Protein AF-A0A6L9LCW8-F1 (afdb_monomer_lite)

Organism: NCBI:txid1968276

Radius of gyration: 18.55 Å; chains: 1; bounding box: 23×37×72 Å

Foldseek 3Di:
DDDDDPDDDDDDDPPPQPVLLCLQLVLLVVDPPVCSVVLLVVLCVVVVHDSVLSVCSNRSPPPRDGDPVSSVCSNPDDDDPPDD

Structure (mmCIF, N/CA/C/O backbone):
data_AF-A0A6L9LCW8-F1
#
_entry.id   AF-A0A6L9LCW8-F1
#
loop_
_atom_site.group_PDB
_atom_site.id
_atom_site.type_symbol
_atom_site.label_atom_id
_atom_site.label_alt_id
_atom_site.label_comp_id
_atom_site.label_asym_id
_atom_site.label_entity_id
_atom_site.label_seq_id
_atom_site.pdbx_PDB_ins_code
_atom_site.Cartn_x
_atom_site.Cartn_y
_atom_site.Cartn_z
_atom_site.occupancy
_atom_site.B_iso_or_equiv
_atom_site.auth_seq_id
_atom_site.auth_comp_id
_atom_site.auth_asym_id
_atom_site.auth_atom_id
_atom_site.pdbx_PDB_model_num
ATOM 1 N N . MET A 1 1 ? 7.021 26.855 49.982 1.00 42.53 1 MET A N 1
ATOM 2 C CA . MET A 1 1 ? 7.425 25.656 49.220 1.00 42.53 1 MET A CA 1
ATOM 3 C C . MET A 1 1 ? 7.161 25.950 47.755 1.00 42.53 1 MET A C 1
ATOM 5 O O . MET A 1 1 ? 6.019 26.182 47.387 1.00 42.53 1 MET A O 1
ATOM 9 N N . VAL A 1 2 ? 8.230 26.108 46.975 1.00 42.66 2 VAL A N 1
ATOM 10 C CA . VAL A 1 2 ? 8.191 26.511 45.563 1.00 42.66 2 VAL A CA 1
ATOM 11 C C . VAL A 1 2 ? 7.847 25.281 44.728 1.00 42.66 2 VAL A C 1
ATOM 13 O O . VAL A 1 2 ? 8.656 24.362 44.627 1.00 42.66 2 VAL A O 1
ATOM 16 N N . GLY A 1 3 ? 6.635 25.248 44.171 1.00 48.66 3 GLY A N 1
ATOM 17 C CA . GLY A 1 3 ? 6.246 24.263 43.166 1.00 48.66 3 GLY A CA 1
ATOM 18 C C . GLY A 1 3 ? 6.991 24.554 41.867 1.00 48.66 3 GLY A C 1
ATOM 19 O O . GLY A 1 3 ? 6.814 25.618 41.274 1.00 48.66 3 GLY A O 1
ATOM 20 N N . GLN A 1 4 ? 7.874 23.639 41.470 1.00 51.81 4 GLN A N 1
ATOM 21 C CA . GLN A 1 4 ? 8.622 23.722 40.221 1.00 51.81 4 GLN A CA 1
ATOM 22 C C . GLN A 1 4 ? 7.669 23.750 39.022 1.00 51.81 4 GLN A C 1
ATOM 24 O O . GLN A 1 4 ? 6.778 22.914 38.887 1.00 51.81 4 GLN A O 1
ATOM 29 N N . LYS A 1 5 ? 7.898 24.735 38.152 1.00 52.75 5 LYS A N 1
ATOM 30 C CA . LYS A 1 5 ? 7.375 24.811 36.790 1.00 52.75 5 LYS A CA 1
ATOM 31 C C . LYS A 1 5 ? 7.946 23.636 35.992 1.00 52.75 5 LYS A C 1
ATOM 33 O O . LYS A 1 5 ? 9.162 23.545 35.856 1.00 52.75 5 LYS A O 1
ATOM 38 N N . LEU A 1 6 ? 7.087 22.786 35.442 1.00 53.88 6 LEU A N 1
ATOM 39 C CA . LEU A 1 6 ? 7.437 22.006 34.258 1.00 53.88 6 LEU A CA 1
ATOM 40 C C . LEU A 1 6 ? 6.986 22.823 33.052 1.00 53.88 6 LEU A C 1
ATOM 42 O O . LEU A 1 6 ? 5.802 22.911 32.734 1.00 53.88 6 LEU A O 1
ATOM 46 N N . ASP A 1 7 ? 7.966 23.508 32.478 1.00 45.22 7 ASP A N 1
ATOM 47 C CA . ASP A 1 7 ? 7.903 24.144 31.175 1.00 45.22 7 ASP A CA 1
ATOM 48 C C . ASP A 1 7 ? 7.760 23.035 30.122 1.00 45.22 7 ASP A C 1
ATOM 50 O O . ASP A 1 7 ? 8.639 22.185 29.989 1.00 45.22 7 ASP A O 1
ATOM 54 N N . VAL A 1 8 ? 6.618 22.982 29.435 1.00 52.31 8 VAL A N 1
ATOM 55 C CA . VAL A 1 8 ? 6.459 22.164 28.231 1.00 52.31 8 VAL A CA 1
ATOM 56 C C . VAL A 1 8 ? 6.028 23.094 27.105 1.00 52.31 8 VAL A C 1
ATOM 58 O O . VAL A 1 8 ? 4.850 23.367 26.888 1.00 52.31 8 VAL A O 1
ATOM 61 N N . SER A 1 9 ? 7.029 23.658 26.440 1.00 47.88 9 SER A N 1
ATOM 62 C CA . SER A 1 9 ? 6.881 24.380 25.179 1.00 47.88 9 SER A CA 1
ATOM 63 C C . SER A 1 9 ? 7.455 23.542 24.022 1.00 47.88 9 SER A C 1
ATOM 65 O O . SER A 1 9 ? 8.212 22.602 24.263 1.00 47.88 9 SER A O 1
ATOM 67 N N . PRO A 1 10 ? 7.002 23.787 22.778 1.00 54.38 10 PRO A N 1
ATOM 68 C CA . PRO A 1 10 ? 6.636 22.732 21.841 1.00 54.38 10 PRO A CA 1
ATOM 69 C C . PRO A 1 10 ? 7.652 22.573 20.706 1.00 54.38 10 PRO A C 1
ATOM 71 O O . PRO A 1 10 ? 7.731 23.411 19.813 1.00 54.38 10 PRO A O 1
ATOM 74 N N . GLU A 1 11 ? 8.383 21.463 20.668 1.00 46.53 11 GLU A N 1
ATOM 75 C CA . GLU A 1 11 ? 9.252 21.146 19.534 1.00 46.53 11 GLU A CA 1
ATOM 76 C C . GLU A 1 11 ? 9.473 19.638 19.405 1.00 46.53 11 GLU A C 1
ATOM 78 O O . GLU A 1 11 ? 9.696 18.930 20.382 1.00 46.53 11 GLU A O 1
ATOM 83 N N . ASN A 1 12 ? 9.413 19.167 18.159 1.00 39.28 12 ASN A N 1
ATOM 84 C CA . ASN A 1 12 ? 9.310 17.775 17.704 1.00 39.28 12 ASN A CA 1
ATOM 85 C C . ASN A 1 12 ? 7.878 17.240 17.707 1.00 39.28 12 ASN A C 1
ATOM 87 O O . ASN A 1 12 ? 7.431 16.531 18.605 1.00 39.28 12 ASN A O 1
ATOM 91 N N . GLY A 1 13 ? 7.169 17.619 16.638 1.00 38.16 13 GLY A N 1
ATOM 92 C CA . GLY A 1 13 ? 5.815 17.202 16.318 1.00 38.16 13 GLY A CA 1
ATOM 93 C C . GLY A 1 13 ? 5.563 15.740 16.661 1.00 38.16 13 GLY A C 1
ATOM 94 O O . GLY A 1 13 ? 6.186 14.829 16.119 1.00 38.16 13 GLY A O 1
ATOM 95 N N . VAL A 1 14 ? 4.619 15.565 17.575 1.00 37.84 14 VAL A N 1
ATOM 96 C CA . VAL A 1 14 ? 3.974 14.311 17.927 1.00 37.84 14 VAL A CA 1
ATOM 97 C C . VAL A 1 14 ? 3.583 13.587 16.634 1.00 37.84 14 VAL A C 1
ATOM 99 O O . VAL A 1 14 ? 2.563 13.887 16.018 1.00 37.84 14 VAL A O 1
ATOM 102 N N . GLN A 1 15 ? 4.397 12.622 16.200 1.00 46.94 15 GLN A N 1
ATOM 103 C CA . GLN A 1 15 ? 3.964 11.616 15.237 1.00 46.94 15 GLN A CA 1
ATOM 104 C C . GLN A 1 15 ? 3.045 10.636 15.969 1.00 46.94 15 GLN A C 1
ATOM 106 O O . GLN A 1 15 ? 3.364 9.466 16.137 1.00 46.94 15 GLN A O 1
ATOM 111 N N . THR A 1 16 ? 1.847 11.076 16.346 1.00 45.16 16 THR A N 1
ATOM 112 C CA . THR A 1 16 ? 0.705 10.161 16.500 1.00 45.16 16 THR A CA 1
ATOM 113 C C . THR A 1 16 ? 0.149 9.803 15.120 1.00 45.16 16 THR A C 1
ATOM 115 O O . THR A 1 16 ? -1.058 9.747 14.911 1.00 45.16 16 THR A O 1
ATOM 118 N N . GLY A 1 17 ? 1.034 9.595 14.141 1.00 53.75 17 GLY A N 1
ATOM 119 C CA . GLY A 1 17 ? 0.688 8.900 12.915 1.00 53.75 17 GLY A CA 1
ATOM 120 C C . GLY A 1 17 ? 0.563 7.430 13.275 1.00 53.75 17 GLY A C 1
ATOM 121 O O . GLY A 1 17 ? 1.477 6.875 13.886 1.00 53.75 17 GLY A O 1
ATOM 122 N N . HIS A 1 18 ? -0.578 6.815 12.958 1.00 66.62 18 HIS A N 1
ATOM 123 C CA . HIS A 1 18 ? -0.821 5.397 13.214 1.00 66.62 18 HIS A CA 1
ATOM 124 C C . HIS A 1 18 ? 0.432 4.580 12.838 1.00 66.62 18 HIS A C 1
ATOM 126 O O . HIS A 1 18 ? 0.842 4.624 11.674 1.00 66.62 18 HIS A O 1
ATOM 132 N N . PRO A 1 19 ? 1.057 3.837 13.773 1.00 84.38 19 PRO A N 1
ATOM 133 C CA . PRO A 1 19 ? 2.354 3.192 13.539 1.00 84.38 19 PRO A CA 1
ATOM 134 C C . PRO A 1 19 ? 2.336 2.258 12.319 1.00 84.38 19 PRO A C 1
ATOM 136 O O . PRO A 1 19 ? 3.335 2.118 11.616 1.00 84.38 19 PRO A O 1
ATOM 139 N N . LEU A 1 20 ? 1.171 1.681 12.010 1.00 87.81 20 LEU A N 1
ATOM 140 C CA . LEU A 1 20 ? 0.959 0.851 10.826 1.00 87.81 20 LEU A CA 1
ATOM 141 C C . LEU A 1 20 ? 0.881 1.654 9.520 1.00 87.81 20 LEU A C 1
ATOM 143 O O . LEU A 1 20 ? 1.422 1.202 8.518 1.00 87.81 20 LEU A O 1
ATOM 147 N N . ALA A 1 21 ? 0.292 2.852 9.517 1.00 91.62 21 ALA A N 1
ATOM 148 C CA . ALA A 1 21 ? 0.288 3.719 8.336 1.00 91.62 21 ALA A CA 1
ATOM 149 C C . ALA A 1 21 ? 1.712 4.172 7.977 1.00 91.62 21 ALA A C 1
ATOM 151 O O . ALA A 1 21 ? 2.115 4.092 6.815 1.00 91.62 21 ALA A O 1
ATOM 152 N N . ASN A 1 22 ? 2.511 4.539 8.985 1.00 91.06 22 ASN A N 1
ATOM 153 C CA . ASN A 1 22 ? 3.932 4.835 8.799 1.00 91.06 22 ASN A CA 1
ATOM 154 C C . ASN A 1 22 ? 4.691 3.617 8.258 1.00 91.06 22 ASN A C 1
ATOM 156 O O . ASN A 1 22 ? 5.437 3.747 7.288 1.00 91.06 22 ASN A O 1
ATOM 160 N N . ARG A 1 23 ? 4.469 2.421 8.820 1.00 93.81 23 ARG A N 1
ATOM 161 C CA . ARG A 1 23 ? 5.084 1.179 8.326 1.00 93.81 23 ARG A CA 1
ATOM 162 C C . ARG A 1 23 ? 4.713 0.893 6.867 1.00 93.81 23 ARG A C 1
ATOM 164 O O . ARG A 1 23 ? 5.604 0.642 6.061 1.00 93.81 23 ARG A O 1
ATOM 171 N N . LEU A 1 24 ? 3.436 1.017 6.503 1.00 93.50 24 LEU A N 1
ATOM 172 C CA . LEU A 1 24 ? 2.962 0.844 5.127 1.00 93.50 24 LEU A CA 1
ATOM 173 C C . LEU A 1 24 ? 3.606 1.861 4.176 1.00 93.50 24 LEU A C 1
ATOM 175 O O . LEU A 1 24 ? 4.040 1.510 3.080 1.00 93.50 24 LEU A O 1
ATOM 179 N N . MET A 1 25 ? 3.718 3.122 4.600 1.00 94.44 25 MET A N 1
ATOM 180 C CA . MET A 1 25 ? 4.402 4.160 3.835 1.00 94.44 25 MET A CA 1
ATOM 181 C C . MET A 1 25 ? 5.889 3.843 3.640 1.00 94.44 25 MET A C 1
ATOM 183 O O . MET A 1 25 ? 6.395 3.992 2.527 1.00 94.44 25 MET A O 1
ATOM 187 N N . HIS A 1 26 ? 6.588 3.406 4.688 1.00 94.00 26 HIS A N 1
ATOM 188 C CA . HIS A 1 26 ? 7.994 3.015 4.606 1.00 94.00 26 HIS A CA 1
ATOM 189 C C . HIS A 1 26 ? 8.196 1.818 3.674 1.00 94.00 26 HIS A C 1
ATOM 191 O O . HIS A 1 26 ? 9.061 1.884 2.801 1.00 94.00 26 HIS A O 1
ATOM 197 N N . ALA A 1 27 ? 7.354 0.786 3.783 1.00 93.50 27 ALA A N 1
ATOM 198 C CA . ALA A 1 27 ? 7.365 -0.366 2.887 1.00 93.50 27 ALA A CA 1
ATOM 199 C C . ALA A 1 27 ? 7.166 0.062 1.424 1.00 93.50 27 ALA A C 1
ATOM 201 O O . ALA A 1 27 ? 7.974 -0.271 0.561 1.00 93.50 27 ALA A O 1
ATOM 202 N N . PHE A 1 28 ? 6.164 0.906 1.152 1.00 94.19 28 PHE A N 1
ATOM 203 C CA . PHE A 1 28 ? 5.907 1.434 -0.190 1.00 94.19 28 PHE A CA 1
ATOM 204 C C . PHE A 1 28 ? 7.076 2.262 -0.738 1.00 94.19 28 PHE A C 1
ATOM 206 O O . PHE A 1 28 ? 7.416 2.186 -1.919 1.00 94.19 28 PHE A O 1
ATOM 213 N N . ASN A 1 29 ? 7.700 3.077 0.112 1.00 92.69 29 ASN A N 1
ATOM 214 C CA . ASN A 1 29 ? 8.835 3.906 -0.276 1.00 92.69 29 ASN A CA 1
ATOM 215 C C . ASN A 1 29 ? 10.104 3.083 -0.532 1.00 92.69 29 ASN A C 1
ATOM 217 O O . ASN A 1 29 ? 10.919 3.507 -1.356 1.00 92.69 29 ASN A O 1
ATOM 221 N N . GLY A 1 30 ? 10.244 1.918 0.107 1.00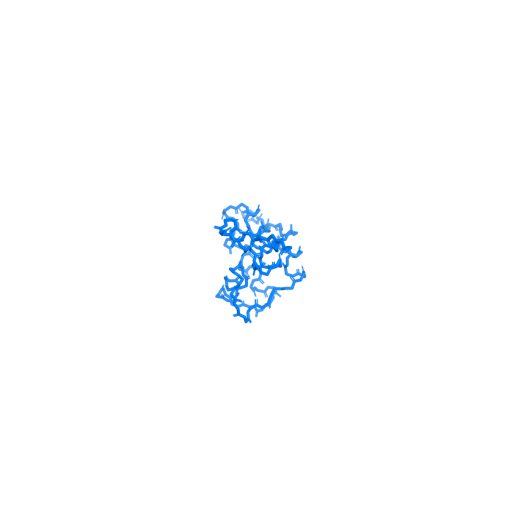 90.88 30 GLY A N 1
ATOM 222 C CA . GLY A 1 30 ? 11.308 0.950 -0.168 1.00 90.88 30 GLY A CA 1
ATOM 223 C C . GLY A 1 30 ? 11.232 0.342 -1.573 1.00 90.88 30 GLY A C 1
ATOM 224 O O . GLY A 1 30 ? 12.248 -0.090 -2.113 1.00 90.88 30 GLY A O 1
ATOM 225 N N . ILE A 1 31 ? 10.060 0.376 -2.212 1.00 91.31 31 ILE A N 1
ATOM 226 C CA . ILE A 1 31 ? 9.877 -0.106 -3.583 1.00 91.31 31 ILE A CA 1
ATOM 227 C C . ILE A 1 31 ? 10.492 0.905 -4.569 1.00 91.31 31 ILE A C 1
ATOM 229 O O . ILE A 1 31 ? 10.217 2.115 -4.466 1.00 91.31 31 ILE A O 1
ATOM 233 N N . PRO A 1 32 ? 11.288 0.454 -5.564 1.00 91.06 32 PRO A N 1
ATOM 234 C CA . PRO A 1 32 ? 11.844 1.343 -6.578 1.00 91.06 32 PRO A CA 1
ATOM 235 C C . PRO A 1 32 ? 10.740 2.124 -7.293 1.00 91.06 32 PRO A C 1
ATOM 237 O O . PRO A 1 32 ? 9.696 1.568 -7.631 1.00 91.06 32 PRO A O 1
ATOM 240 N N . LYS A 1 33 ? 10.973 3.417 -7.559 1.00 90.19 33 LYS A N 1
ATOM 241 C CA . LYS A 1 33 ? 9.950 4.329 -8.110 1.00 90.19 33 LYS A CA 1
ATOM 242 C C . LYS A 1 33 ? 9.244 3.778 -9.356 1.00 90.19 33 LYS A C 1
ATOM 244 O O . LYS A 1 33 ? 8.031 3.925 -9.455 1.00 90.19 33 LYS A O 1
ATOM 249 N N . ALA A 1 34 ? 9.981 3.105 -10.243 1.00 90.12 34 ALA A N 1
ATOM 250 C CA . ALA A 1 34 ? 9.447 2.488 -11.460 1.00 90.12 34 ALA A CA 1
ATOM 251 C C . ALA A 1 34 ? 8.368 1.420 -11.189 1.00 90.12 34 ALA A C 1
ATOM 253 O O . ALA A 1 34 ? 7.459 1.253 -11.994 1.00 90.12 34 ALA A O 1
ATOM 254 N N . PHE A 1 35 ? 8.423 0.740 -10.039 1.00 90.88 35 PHE A N 1
ATOM 255 C CA . PHE A 1 35 ? 7.499 -0.339 -9.676 1.00 90.88 35 PHE A CA 1
ATOM 256 C C . PHE A 1 35 ? 6.403 0.088 -8.700 1.00 90.88 35 PHE A C 1
ATOM 258 O O . 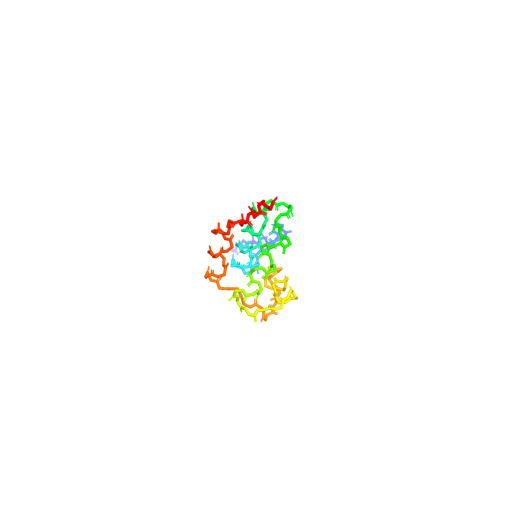PHE A 1 35 ? 5.497 -0.690 -8.433 1.00 90.88 35 PHE A O 1
ATOM 265 N N . ARG A 1 36 ? 6.426 1.321 -8.181 1.00 92.00 36 ARG A N 1
ATOM 266 C CA . ARG A 1 36 ? 5.427 1.790 -7.202 1.00 92.00 36 ARG A CA 1
ATOM 267 C C . ARG A 1 36 ? 4.003 1.808 -7.756 1.00 92.00 36 ARG A C 1
ATOM 269 O O . ARG A 1 36 ? 3.060 1.559 -7.012 1.00 92.00 36 ARG A O 1
ATOM 276 N N . ILE A 1 37 ? 3.844 2.094 -9.049 1.00 91.81 37 ILE A N 1
ATOM 277 C CA . ILE A 1 37 ? 2.530 2.060 -9.709 1.00 91.81 37 ILE A CA 1
ATOM 278 C C . ILE A 1 37 ? 1.989 0.626 -9.728 1.00 91.81 37 ILE A C 1
ATOM 280 O O . ILE A 1 37 ? 0.828 0.426 -9.378 1.00 91.81 37 ILE A O 1
ATOM 284 N N . LEU A 1 38 ? 2.837 -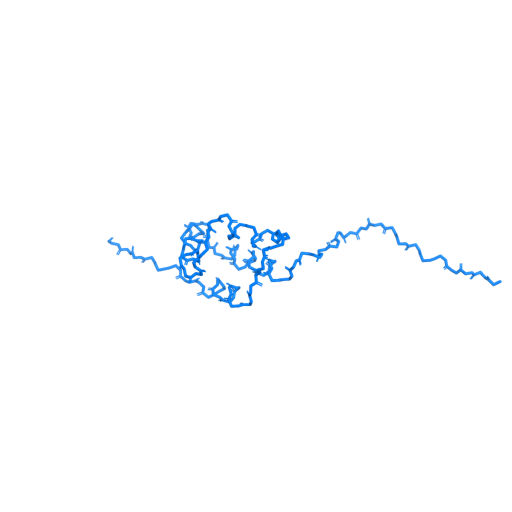0.352 -10.069 1.00 92.12 38 LEU A N 1
ATOM 285 C CA . LEU A 1 38 ? 2.484 -1.774 -10.075 1.00 92.12 38 LEU A CA 1
ATOM 286 C C . LEU A 1 38 ? 2.207 -2.284 -8.661 1.00 92.12 38 LEU A C 1
ATOM 288 O O . LEU A 1 38 ? 1.135 -2.817 -8.420 1.00 92.12 38 LEU A O 1
ATOM 292 N N . ALA A 1 39 ? 3.091 -1.998 -7.705 1.00 92.81 39 ALA A N 1
ATOM 293 C CA . ALA A 1 39 ? 2.916 -2.387 -6.308 1.00 92.81 39 ALA A CA 1
ATOM 294 C C . ALA A 1 39 ? 1.583 -1.921 -5.731 1.00 92.81 39 ALA A C 1
ATOM 296 O O . ALA A 1 39 ? 0.899 -2.666 -5.042 1.00 92.81 39 ALA A O 1
ATOM 297 N N . ARG A 1 40 ? 1.196 -0.683 -6.040 1.00 93.69 40 ARG A N 1
ATOM 298 C CA . ARG A 1 40 ? -0.083 -0.122 -5.621 1.00 93.69 40 ARG A CA 1
ATOM 299 C C . ARG A 1 40 ? -1.266 -0.803 -6.301 1.00 93.69 40 ARG A C 1
ATOM 301 O O . ARG A 1 40 ? -2.245 -1.087 -5.623 1.00 93.69 40 ARG A O 1
ATOM 308 N N . ARG A 1 41 ? -1.188 -1.048 -7.612 1.00 93.50 41 ARG A N 1
ATOM 309 C CA . ARG A 1 41 ? -2.240 -1.748 -8.359 1.00 93.50 41 ARG A CA 1
ATOM 310 C C . ARG A 1 41 ? -2.446 -3.155 -7.802 1.00 93.50 41 ARG A C 1
ATOM 312 O O . ARG A 1 41 ? -3.564 -3.499 -7.450 1.00 93.50 41 ARG A O 1
ATOM 319 N N . ASP A 1 42 ? -1.364 -3.910 -7.663 1.00 93.94 42 ASP A N 1
ATOM 320 C CA . ASP A 1 42 ? -1.393 -5.291 -7.190 1.00 93.94 42 ASP A CA 1
ATOM 321 C C . ASP A 1 42 ? -1.828 -5.358 -5.714 1.00 93.94 42 ASP A C 1
ATOM 323 O O . ASP A 1 42 ? -2.565 -6.259 -5.329 1.00 93.94 42 ASP A O 1
ATOM 327 N N . PHE A 1 43 ? -1.452 -4.372 -4.888 1.00 94.75 43 PHE A N 1
ATOM 328 C CA . PHE A 1 43 ? -1.968 -4.237 -3.522 1.00 94.75 43 PHE A CA 1
ATOM 329 C C . PHE A 1 43 ? -3.487 -4.028 -3.518 1.00 94.75 43 PHE A C 1
ATOM 331 O O . PHE A 1 43 ? -4.206 -4.691 -2.775 1.00 94.75 43 PHE A O 1
ATOM 338 N N . CYS A 1 44 ? -3.979 -3.096 -4.337 1.00 95.06 44 CYS A N 1
ATOM 339 C CA . CYS A 1 44 ? -5.406 -2.797 -4.442 1.00 95.06 44 CYS A CA 1
ATOM 340 C C . CYS A 1 44 ? -6.199 -4.012 -4.935 1.00 95.06 44 CYS A C 1
ATOM 342 O O . CYS A 1 44 ? -7.265 -4.297 -4.398 1.00 95.06 44 CYS A O 1
ATOM 344 N N . GLU A 1 45 ? -5.651 -4.755 -5.898 1.00 94.62 45 GLU A N 1
ATOM 345 C CA . GLU A 1 45 ? -6.228 -5.998 -6.411 1.00 94.62 45 GLU A CA 1
ATOM 346 C C . GLU A 1 45 ? -6.260 -7.096 -5.340 1.00 94.62 45 GLU A C 1
ATOM 348 O O . GLU A 1 45 ? -7.314 -7.675 -5.087 1.00 94.62 45 GLU A O 1
ATOM 353 N N . TYR A 1 46 ? -5.142 -7.329 -4.646 1.00 94.75 46 TYR A N 1
ATOM 354 C CA . TYR A 1 46 ? -5.030 -8.368 -3.620 1.00 94.75 46 TYR A CA 1
ATOM 355 C C . TYR A 1 46 ? -5.957 -8.121 -2.420 1.00 94.75 46 TYR A C 1
ATOM 357 O O . TYR A 1 46 ? -6.575 -9.052 -1.906 1.00 94.75 46 TYR A O 1
ATOM 365 N N . TRP A 1 47 ? -6.067 -6.869 -1.96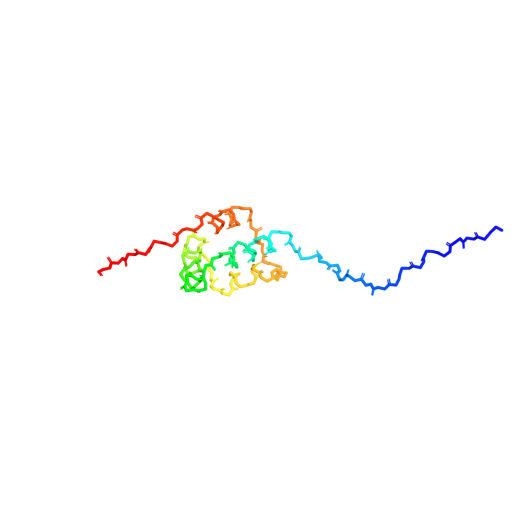7 1.00 94.00 47 TRP A N 1
ATOM 366 C CA . TRP A 1 47 ? -6.877 -6.492 -0.802 1.00 94.00 47 TRP A CA 1
ATOM 367 C C . TRP A 1 47 ? -8.295 -6.027 -1.156 1.00 94.00 47 TRP A C 1
ATOM 369 O O . TRP A 1 47 ? -9.053 -5.661 -0.257 1.00 94.00 47 TRP A O 1
ATOM 379 N N . GLY A 1 48 ? -8.658 -6.006 -2.443 1.00 94.38 48 GLY A N 1
ATOM 380 C CA . GLY A 1 48 ? -9.967 -5.551 -2.912 1.00 94.38 48 GLY A CA 1
ATOM 381 C C . GLY A 1 48 ? -10.291 -4.101 -2.530 1.00 94.38 48 GLY A C 1
ATOM 382 O O . GLY A 1 48 ? -11.432 -3.801 -2.182 1.00 94.38 48 GLY A O 1
ATOM 383 N N . CYS A 1 49 ? -9.300 -3.203 -2.542 1.00 93.38 49 CYS A N 1
ATOM 384 C CA . CYS A 1 49 ? -9.481 -1.795 -2.177 1.00 93.38 49 CYS A CA 1
ATOM 385 C C . CYS A 1 49 ? -9.224 -0.844 -3.354 1.00 93.38 49 CYS A C 1
ATOM 387 O O . CYS A 1 49 ? -8.617 -1.214 -4.354 1.00 93.38 49 CYS A O 1
ATOM 389 N N . SER A 1 50 ? -9.711 0.396 -3.253 1.00 94.44 50 SER A N 1
ATOM 390 C CA . SER A 1 50 ? -9.487 1.421 -4.281 1.00 94.44 50 SER A CA 1
ATOM 391 C C . SER A 1 50 ? -8.139 2.131 -4.117 1.00 94.44 50 SER A C 1
ATOM 393 O O . SER A 1 50 ? -7.575 2.171 -3.020 1.00 94.44 50 SER A O 1
ATOM 395 N N . ASP A 1 51 ? -7.660 2.776 -5.190 1.00 93.25 51 ASP A N 1
ATOM 396 C CA . ASP A 1 51 ? -6.447 3.612 -5.154 1.00 93.25 51 ASP A CA 1
ATOM 397 C C . ASP A 1 51 ? -6.533 4.691 -4.066 1.00 93.25 51 ASP A C 1
ATOM 399 O O . ASP A 1 51 ? -5.583 4.904 -3.311 1.00 93.25 51 ASP A O 1
ATOM 403 N N . ASP A 1 52 ? -7.693 5.341 -3.950 1.00 94.44 52 ASP A N 1
ATOM 404 C CA . ASP A 1 52 ? -7.968 6.342 -2.921 1.00 94.44 52 ASP A CA 1
ATOM 405 C C . ASP A 1 52 ? -7.897 5.749 -1.514 1.00 94.44 52 ASP A C 1
ATOM 407 O O . ASP A 1 52 ? -7.260 6.331 -0.636 1.00 94.44 52 ASP A O 1
ATOM 411 N N . THR A 1 53 ? -8.454 4.549 -1.316 1.00 93.56 53 THR A N 1
ATOM 412 C CA . THR A 1 53 ? -8.379 3.835 -0.033 1.00 93.56 53 THR A CA 1
ATOM 413 C C . THR A 1 53 ? -6.930 3.538 0.336 1.00 93.56 53 THR A C 1
ATOM 415 O O . THR A 1 53 ? -6.522 3.785 1.469 1.00 93.56 53 THR A O 1
ATOM 418 N N . PHE A 1 54 ? -6.118 3.065 -0.613 1.00 94.50 54 PHE A N 1
ATOM 419 C CA . PHE A 1 54 ? -4.693 2.841 -0.3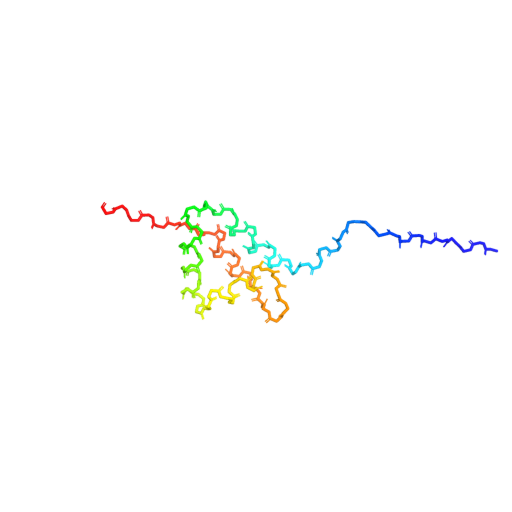76 1.00 94.50 54 PHE A CA 1
ATOM 420 C C . PHE A 1 54 ? -3.962 4.140 -0.018 1.00 94.50 54 PHE A C 1
ATOM 422 O O . PHE A 1 54 ? -3.154 4.164 0.912 1.00 94.50 54 PHE A O 1
ATOM 429 N N . ARG A 1 55 ? -4.239 5.243 -0.725 1.00 93.50 55 ARG A N 1
ATOM 430 C CA . ARG A 1 55 ? -3.628 6.547 -0.424 1.00 93.50 55 ARG A CA 1
ATOM 431 C C . ARG A 1 55 ? -4.003 7.042 0.963 1.00 93.50 55 ARG A C 1
ATOM 433 O O . ARG A 1 55 ? -3.108 7.507 1.662 1.00 93.50 55 ARG A O 1
ATOM 440 N N . ALA A 1 56 ? -5.272 6.916 1.340 1.00 92.62 56 ALA A N 1
ATOM 441 C CA . ALA A 1 56 ? -5.792 7.289 2.648 1.00 92.62 56 ALA A CA 1
ATOM 442 C C . ALA A 1 56 ? -5.164 6.444 3.768 1.00 92.62 56 ALA A C 1
ATOM 444 O O . ALA A 1 56 ? -4.659 6.983 4.751 1.00 92.62 56 ALA A O 1
ATOM 445 N N . LYS A 1 57 ? -5.084 5.123 3.571 1.00 92.00 57 LYS A N 1
ATOM 446 C CA . LYS A 1 57 ? -4.374 4.190 4.457 1.00 92.00 57 LYS A CA 1
ATOM 447 C C . LYS A 1 57 ? -2.903 4.569 4.632 1.00 92.00 57 LYS A C 1
ATOM 449 O O . LYS A 1 57 ? -2.403 4.654 5.750 1.00 92.00 57 LYS A O 1
ATOM 454 N N . ARG A 1 58 ? -2.206 4.843 3.527 1.00 92.31 58 ARG A N 1
ATOM 455 C CA . ARG A 1 58 ? -0.777 5.187 3.517 1.00 92.31 58 ARG A CA 1
ATOM 456 C C . ARG A 1 58 ? -0.483 6.548 4.147 1.00 92.31 58 ARG A C 1
ATOM 458 O O . ARG A 1 58 ? 0.577 6.711 4.740 1.00 92.31 58 ARG A O 1
ATOM 465 N N . SER A 1 59 ? -1.373 7.527 4.002 1.00 89.50 59 SER A N 1
ATOM 466 C CA . SER A 1 59 ? -1.233 8.839 4.645 1.00 89.50 59 SER A CA 1
ATOM 467 C C . SER A 1 59 ? -1.696 8.847 6.104 1.00 89.50 59 SER A C 1
ATOM 469 O O . SER A 1 59 ? -1.518 9.857 6.780 1.00 89.50 59 SER A O 1
ATOM 471 N N . GLY A 1 60 ? -2.267 7.741 6.594 1.00 87.88 60 GLY A N 1
ATOM 472 C CA . GLY A 1 60 ? -2.802 7.645 7.948 1.00 87.88 60 GLY A CA 1
ATOM 473 C C . GLY A 1 60 ? -4.058 8.489 8.149 1.00 87.88 60 GLY A C 1
ATOM 474 O O . GLY A 1 60 ? -4.256 9.022 9.239 1.00 87.88 60 GLY A O 1
ATOM 475 N N . GLN A 1 61 ? -4.886 8.646 7.110 1.00 89.06 61 GLN A N 1
ATOM 476 C CA . GLN A 1 61 ? -6.149 9.367 7.232 1.00 89.06 61 GLN A CA 1
ATOM 477 C C . GLN A 1 61 ? -7.072 8.704 8.268 1.00 89.06 61 GLN A C 1
ATOM 479 O O . GLN A 1 61 ? -7.198 7.475 8.296 1.00 89.06 61 GLN A O 1
ATOM 484 N N . PRO A 1 62 ? -7.763 9.505 9.097 1.00 84.00 62 PRO A N 1
ATOM 485 C CA . PRO A 1 62 ? -8.703 8.979 10.077 1.00 84.00 62 PRO A CA 1
ATOM 486 C C . PRO A 1 62 ? -9.830 8.202 9.382 1.00 84.00 62 PRO A C 1
ATOM 488 O O . PRO A 1 62 ? -10.338 8.618 8.343 1.00 84.00 62 PRO A O 1
ATOM 491 N N . GLY A 1 63 ? -10.209 7.058 9.956 1.00 85.38 63 GLY A N 1
ATOM 492 C CA . GLY A 1 63 ? -11.217 6.151 9.391 1.00 85.38 63 GLY A CA 1
ATOM 493 C C . GLY A 1 63 ? -10.666 5.089 8.431 1.00 85.38 63 GLY A C 1
ATOM 494 O O . GLY A 1 63 ? -11.380 4.141 8.115 1.00 85.38 63 GLY A O 1
ATOM 495 N N . TYR A 1 64 ? -9.394 5.181 8.027 1.00 88.50 64 TYR A N 1
ATOM 496 C CA . TYR A 1 64 ? -8.744 4.195 7.164 1.00 88.50 64 TYR A CA 1
ATOM 497 C C . TYR A 1 64 ? -7.747 3.356 7.956 1.00 88.50 64 TYR A C 1
ATOM 499 O O . TYR A 1 64 ? -6.643 3.791 8.282 1.00 88.50 64 TYR A O 1
ATOM 507 N N . LEU A 1 65 ? -8.146 2.124 8.270 1.00 87.94 65 LEU A N 1
ATOM 508 C CA . LEU A 1 65 ? -7.320 1.205 9.044 1.00 87.94 65 LEU A CA 1
ATOM 509 C C . LEU A 1 65 ? -6.326 0.465 8.146 1.00 87.94 65 LEU A C 1
ATOM 511 O O . LEU A 1 65 ? -6.687 -0.085 7.102 1.00 87.94 65 LEU A O 1
ATOM 515 N N . VAL A 1 66 ? -5.077 0.431 8.602 1.00 91.31 66 VAL A N 1
ATOM 516 C CA . VAL A 1 66 ? -4.009 -0.406 8.054 1.00 91.31 66 VAL A CA 1
ATOM 517 C C . VAL A 1 66 ? -3.817 -1.598 8.972 1.00 91.31 66 VAL A C 1
ATOM 519 O O . VAL A 1 66 ? -3.728 -1.438 10.189 1.00 91.31 66 VAL A O 1
ATOM 522 N N . THR A 1 67 ? -3.731 -2.787 8.395 1.00 91.88 67 THR A N 1
ATOM 523 C CA . THR A 1 67 ? -3.458 -4.032 9.112 1.00 91.88 67 THR A CA 1
ATOM 524 C C . THR A 1 67 ? -1.980 -4.412 9.028 1.00 91.88 67 THR A C 1
ATOM 526 O O . THR A 1 67 ? -1.247 -3.986 8.136 1.00 91.88 67 THR A O 1
ATOM 529 N N . VAL A 1 68 ? -1.523 -5.257 9.956 1.00 92.56 68 VAL A N 1
ATOM 530 C CA . VAL A 1 68 ? -0.153 -5.799 9.922 1.00 92.56 68 VAL A CA 1
ATOM 531 C C . VAL A 1 68 ? 0.088 -6.602 8.641 1.00 92.56 68 VAL A C 1
ATOM 533 O O . VAL A 1 68 ? 1.148 -6.466 8.038 1.00 92.56 68 VAL A O 1
ATOM 536 N N . ALA A 1 69 ? -0.905 -7.373 8.193 1.00 93.75 69 ALA A N 1
ATOM 537 C CA . ALA A 1 69 ? -0.801 -8.191 6.989 1.00 93.75 69 ALA A CA 1
ATOM 538 C C . ALA A 1 69 ? -0.610 -7.345 5.718 1.00 93.75 69 ALA A C 1
ATOM 540 O O . ALA A 1 69 ? 0.176 -7.712 4.850 1.00 93.75 69 ALA A O 1
ATOM 541 N N . GLU A 1 70 ? -1.264 -6.183 5.630 1.00 93.25 70 GLU A N 1
ATOM 542 C CA . GLU A 1 70 ? -1.060 -5.229 4.531 1.00 93.25 70 GLU A CA 1
ATOM 543 C C . GLU A 1 70 ? 0.378 -4.697 4.490 1.00 93.25 70 GLU A C 1
ATOM 545 O O . GLU A 1 70 ? 0.987 -4.635 3.421 1.00 93.25 70 GLU A O 1
ATOM 550 N N . CYS A 1 71 ? 0.943 -4.356 5.652 1.00 93.56 71 CYS A N 1
ATOM 551 C CA . CYS A 1 71 ? 2.342 -3.947 5.754 1.00 93.56 71 CYS A CA 1
ATOM 552 C C . CYS A 1 71 ? 3.285 -5.075 5.319 1.00 93.56 71 CYS A C 1
ATOM 554 O O . CYS A 1 71 ? 4.139 -4.856 4.465 1.00 93.56 71 CYS A O 1
ATOM 556 N N . GLU A 1 72 ? 3.103 -6.284 5.859 1.00 93.94 72 GLU A N 1
ATOM 557 C CA . GLU A 1 72 ? 3.956 -7.440 5.557 1.00 93.94 72 GLU A CA 1
ATOM 558 C C . GLU A 1 72 ? 3.906 -7.855 4.089 1.00 93.94 72 GLU A C 1
ATOM 560 O O . GLU A 1 72 ? 4.922 -8.259 3.521 1.00 93.94 72 GLU A O 1
ATOM 565 N N . TRP A 1 73 ? 2.732 -7.754 3.466 1.00 94.38 73 TRP A N 1
ATOM 566 C CA . TRP A 1 73 ? 2.565 -8.024 2.045 1.00 94.38 73 TRP A CA 1
ATOM 567 C C . TRP A 1 73 ? 3.408 -7.060 1.209 1.00 94.38 73 TRP A C 1
ATOM 569 O O . TRP A 1 73 ? 4.148 -7.488 0.325 1.00 94.38 73 TRP A O 1
ATOM 579 N N . LEU A 1 74 ? 3.355 -5.764 1.533 1.00 93.25 74 LEU A N 1
ATOM 580 C CA . LEU A 1 74 ? 4.077 -4.733 0.792 1.00 93.25 74 LEU A CA 1
ATOM 581 C C . LEU A 1 74 ? 5.592 -4.783 1.051 1.00 93.25 74 LEU A C 1
ATOM 583 O O . LEU A 1 74 ? 6.374 -4.549 0.136 1.00 93.25 74 LEU A O 1
ATOM 587 N N . GLU A 1 75 ? 6.013 -5.150 2.265 1.00 92.88 75 GLU A N 1
ATOM 588 C CA . GLU A 1 75 ? 7.421 -5.393 2.62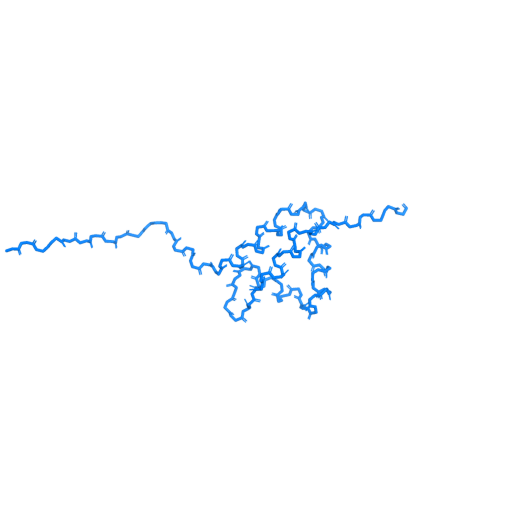0 1.00 92.88 75 GLU A CA 1
ATOM 589 C C . GLU A 1 75 ? 8.023 -6.576 1.849 1.00 92.88 75 GLU A C 1
ATOM 591 O O . GLU A 1 75 ? 9.209 -6.571 1.519 1.00 92.88 75 GLU A O 1
ATOM 596 N N . LYS A 1 76 ? 7.207 -7.592 1.545 1.00 92.31 76 LYS A N 1
ATOM 597 C CA . LYS A 1 76 ? 7.608 -8.778 0.774 1.00 92.31 76 LYS A CA 1
ATOM 598 C C . LYS A 1 76 ? 7.355 -8.630 -0.727 1.00 92.31 76 LYS A C 1
ATOM 600 O O . LYS A 1 76 ? 7.683 -9.552 -1.477 1.00 92.31 76 LYS A O 1
ATOM 605 N N . TYR A 1 77 ? 6.792 -7.505 -1.173 1.00 90.69 77 TYR A N 1
ATOM 606 C CA . TYR A 1 77 ? 6.433 -7.295 -2.569 1.00 90.69 77 TYR A CA 1
ATOM 607 C C . TYR A 1 77 ? 7.677 -7.338 -3.461 1.00 90.69 77 TYR A C 1
ATOM 609 O O . TYR A 1 77 ? 8.588 -6.514 -3.353 1.00 90.69 77 TYR A O 1
ATOM 617 N N . LYS A 1 78 ? 7.697 -8.307 -4.379 1.00 80.25 78 LYS A N 1
ATOM 618 C CA . LYS A 1 78 ? 8.707 -8.428 -5.429 1.00 80.25 78 LYS A CA 1
ATOM 619 C C . LYS A 1 78 ? 8.007 -8.222 -6.768 1.00 80.25 78 LYS A C 1
ATOM 621 O O . LYS A 1 78 ? 7.202 -9.077 -7.135 1.00 80.25 78 LYS A O 1
ATOM 626 N N . PRO A 1 79 ? 8.280 -7.124 -7.495 1.00 74.62 79 PRO A N 1
ATOM 627 C CA . PRO A 1 79 ? 7.666 -6.916 -8.796 1.00 74.62 79 PRO A CA 1
ATOM 628 C C . PRO A 1 79 ? 8.094 -8.048 -9.731 1.00 74.62 79 PRO A C 1
ATOM 630 O O . PRO A 1 79 ? 9.287 -8.245 -9.974 1.00 74.62 79 PRO A O 1
ATOM 633 N N . VAL A 1 80 ? 7.124 -8.796 -10.253 1.00 69.56 80 VAL A N 1
ATOM 634 C CA . VAL A 1 80 ? 7.378 -9.771 -11.313 1.00 69.56 80 VAL A CA 1
ATOM 635 C C . VAL A 1 80 ? 7.526 -8.985 -12.610 1.00 69.56 80 VAL A C 1
ATOM 637 O O . VAL A 1 80 ? 6.548 -8.538 -13.203 1.00 69.56 80 VAL A O 1
ATOM 640 N N . ILE A 1 81 ? 8.770 -8.760 -13.026 1.00 62.03 81 ILE A N 1
ATOM 641 C CA . ILE A 1 81 ? 9.068 -8.164 -14.326 1.00 62.03 81 ILE A CA 1
ATOM 642 C C . ILE A 1 81 ? 8.982 -9.292 -15.349 1.00 62.03 81 ILE A C 1
ATOM 644 O O . ILE A 1 81 ? 9.949 -10.028 -15.547 1.00 62.03 81 ILE A O 1
ATOM 648 N N . VAL A 1 82 ? 7.823 -9.452 -15.983 1.00 55.78 82 VAL A N 1
ATOM 649 C CA . VAL A 1 82 ? 7.732 -10.285 -17.183 1.00 55.78 82 VAL A CA 1
ATOM 650 C C . VAL A 1 82 ? 8.411 -9.494 -18.301 1.00 55.78 82 VAL A C 1
ATOM 652 O O . VAL A 1 82 ? 7.891 -8.474 -18.747 1.00 55.78 82 VAL A O 1
ATOM 655 N N . ARG A 1 83 ? 9.633 -9.894 -18.670 1.00 49.81 83 ARG A N 1
ATOM 656 C CA . ARG A 1 83 ? 10.232 -9.487 -19.944 1.00 49.81 83 ARG A CA 1
ATOM 657 C C . ARG A 1 83 ? 9.587 -10.367 -21.011 1.00 49.81 83 ARG A C 1
ATOM 659 O O . ARG A 1 83 ? 9.851 -11.566 -21.008 1.00 49.81 83 ARG A O 1
ATOM 666 N N . ASP A 1 84 ? 8.701 -9.773 -21.802 1.00 47.84 84 ASP A N 1
ATOM 667 C CA . ASP A 1 84 ? 8.272 -10.319 -23.096 1.00 47.84 84 ASP A CA 1
ATOM 668 C C . ASP A 1 84 ? 9.433 -10.227 -24.100 1.00 47.84 84 ASP A C 1
ATOM 670 O O . ASP A 1 84 ? 10.163 -9.201 -24.051 1.00 47.84 84 ASP A O 1
#

pLDDT: mean 80.23, std 19.25, range [37.84, 95.06]

Secondary structure (DSSP, 8-state):
-----------S----S-HHHHHHHHHHHHS-GGGHHHHHHHHHHHHT--HHHHHHHHHT-TT-PPPHHHHHHHHT--------

Sequence (84 aa):
MVGQKLDVSPENGVQTGHPLANRLMHAFNGIPKAFRILARRDFCEYWGCSDDTFRAKRSGQPGYLVTVAECEWLEKYKPVIVRD